Protein AF-A0A6N0LJ57-F1 (afdb_monomer_lite)

Secondary structure (DSSP, 8-state):
-------------S-EEEPBHHHHHHHHHHS---TTTHHHHHHHHHHHHHHHHH-TTSBP-GGGS-GGGGGG---EEE-GGGHHHHHTTTTS-EEEEEEEESSSHHHHHHHHHHHHTT--S-EEEEEEEEPPP--

pLDDT: mean 88.66, std 12.14, range [40.53, 97.44]

Sequence (135 aa):
MSAGTIILQVLLNNIFSKKTILEVYSDLQDLPLTPKYKKDIIALRRSLERDLTNNPNKAFSMKEVATKDRMFIRPLKIDPTQIEKVTEMKGKSILLVDDLLASGTTLTSAYNLLKEMEISEQIEAICLLGKLGSK

Structure (mmCIF, N/CA/C/O backbone):
data_AF-A0A6N0LJ57-F1
#
_entry.id   AF-A0A6N0LJ57-F1
#
loop_
_atom_site.group_PDB
_atom_site.id
_atom_site.type_symbol
_atom_site.label_atom_id
_atom_site.label_alt_id
_atom_site.label_comp_id
_atom_site.label_asym_id
_atom_site.label_entity_id
_atom_site.label_seq_id
_atom_site.pdbx_PDB_ins_code
_atom_site.Cartn_x
_atom_site.Cartn_y
_atom_site.Cartn_z
_atom_site.occupancy
_atom_site.B_iso_or_equiv
_atom_site.auth_seq_id
_atom_site.auth_comp_id
_atom_site.auth_asym_id
_atom_site.auth_atom_id
_atom_site.pdbx_PDB_model_num
ATOM 1 N N . MET A 1 1 ? -21.657 -19.074 36.422 1.00 40.53 1 MET A N 1
ATOM 2 C CA . MET A 1 1 ? -22.299 -18.261 35.368 1.00 40.53 1 MET A CA 1
ATOM 3 C C . MET A 1 1 ? -21.208 -17.461 34.681 1.00 40.53 1 MET A C 1
ATOM 5 O O . MET A 1 1 ? -20.624 -16.600 35.320 1.00 40.53 1 MET A O 1
ATOM 9 N N . SER A 1 2 ? -20.852 -17.814 33.445 1.00 47.16 2 SER A N 1
ATOM 10 C CA . SER A 1 2 ? -19.932 -17.021 32.623 1.00 47.16 2 SER A CA 1
ATOM 11 C C . SER A 1 2 ? -20.785 -16.003 31.874 1.00 47.16 2 SER A C 1
ATOM 13 O O . SER A 1 2 ? -21.646 -16.385 31.084 1.00 47.16 2 SER A O 1
ATOM 15 N N . ALA A 1 3 ? -20.625 -14.722 32.201 1.00 51.44 3 ALA A N 1
ATOM 16 C CA . ALA A 1 3 ? -21.210 -13.653 31.410 1.00 51.44 3 ALA A CA 1
ATOM 17 C C . ALA A 1 3 ? -20.429 -13.586 30.092 1.00 51.44 3 ALA A C 1
ATOM 19 O O . ALA A 1 3 ? -19.219 -13.361 30.101 1.00 51.44 3 ALA A O 1
ATOM 20 N N . GLY A 1 4 ? -21.105 -13.837 28.972 1.00 49.50 4 GLY A N 1
ATOM 21 C CA . GLY A 1 4 ? -20.528 -13.616 27.653 1.00 49.50 4 GLY A CA 1
ATOM 22 C C . GLY A 1 4 ? -20.285 -12.123 27.461 1.00 49.50 4 GLY A C 1
ATOM 23 O O . GLY A 1 4 ? -21.231 -11.337 27.459 1.00 49.50 4 GLY A O 1
ATOM 24 N N . THR A 1 5 ? -19.024 -11.722 27.334 1.00 54.91 5 THR A N 1
ATOM 25 C CA . THR A 1 5 ? -18.664 -10.348 26.980 1.00 54.91 5 THR A CA 1
ATOM 26 C C . THR A 1 5 ? -19.129 -10.075 25.553 1.00 54.91 5 THR A C 1
ATOM 28 O O . THR A 1 5 ? -18.650 -10.704 24.611 1.00 54.91 5 THR A O 1
ATOM 31 N N . ILE A 1 6 ? -20.050 -9.127 25.379 1.00 48.94 6 ILE A N 1
ATOM 32 C CA . ILE A 1 6 ? -20.377 -8.585 24.058 1.00 48.94 6 ILE A CA 1
ATOM 33 C C . ILE A 1 6 ? -19.211 -7.684 23.653 1.00 48.94 6 ILE A C 1
ATOM 35 O O . ILE A 1 6 ? -19.044 -6.590 24.190 1.00 48.94 6 ILE A O 1
ATOM 39 N N . ILE A 1 7 ? -18.385 -8.149 22.720 1.00 57.25 7 ILE A N 1
ATOM 40 C CA . ILE A 1 7 ? -17.383 -7.303 22.074 1.00 57.25 7 ILE A CA 1
ATOM 41 C C . ILE A 1 7 ? -18.133 -6.456 21.043 1.00 57.25 7 ILE A C 1
ATOM 43 O O . ILE A 1 7 ? -18.632 -6.982 20.049 1.00 57.25 7 ILE A O 1
ATOM 47 N N . LEU A 1 8 ? -18.247 -5.145 21.276 1.00 55.72 8 LEU A N 1
ATOM 48 C CA . LEU A 1 8 ? -18.683 -4.216 20.233 1.00 55.72 8 LEU A CA 1
ATOM 49 C C . LEU A 1 8 ? -17.611 -4.188 19.140 1.00 55.72 8 LEU A C 1
ATOM 51 O O . LEU A 1 8 ? -16.554 -3.580 19.306 1.00 55.72 8 LEU A O 1
ATOM 55 N N . GLN A 1 9 ? -17.885 -4.860 18.026 1.00 68.56 9 GLN A N 1
ATOM 56 C CA . GLN A 1 9 ? -17.005 -4.868 16.867 1.00 68.56 9 GLN A CA 1
ATOM 57 C C . GLN A 1 9 ? -17.466 -3.783 15.891 1.00 68.56 9 GLN A C 1
ATOM 59 O O . GLN A 1 9 ? -18.542 -3.870 15.303 1.00 68.56 9 GLN A O 1
ATOM 64 N N . VAL A 1 10 ? -16.668 -2.723 15.752 1.00 82.00 10 VAL A N 1
ATOM 65 C CA . VAL A 1 10 ? -16.941 -1.643 14.795 1.00 82.00 10 VAL A CA 1
ATOM 66 C C . VAL A 1 10 ? -16.387 -2.057 13.435 1.00 82.00 10 VAL A C 1
ATOM 68 O O . VAL A 1 10 ? -15.182 -2.254 13.292 1.00 82.00 10 VAL A O 1
ATOM 71 N N . LEU A 1 11 ? -17.260 -2.179 12.434 1.00 85.06 11 LEU A N 1
ATOM 72 C CA . LEU A 1 11 ? -16.847 -2.369 11.046 1.00 85.06 11 LEU A CA 1
ATOM 73 C C . LEU A 1 11 ? -16.564 -1.007 10.411 1.00 85.06 11 LEU A C 1
ATOM 75 O O . LEU A 1 11 ? -17.454 -0.160 10.322 1.00 85.06 11 LEU A O 1
ATOM 79 N N . LEU A 1 12 ? -15.336 -0.816 9.938 1.00 85.25 12 LEU A N 1
ATOM 80 C CA . LEU A 1 12 ? -14.936 0.383 9.212 1.00 85.25 12 LEU A CA 1
ATOM 81 C C . LEU A 1 12 ? -14.612 0.031 7.767 1.00 85.25 12 LEU A C 1
ATOM 83 O O . LEU A 1 12 ? -13.731 -0.778 7.491 1.00 85.25 12 LEU A O 1
ATOM 87 N N . ASN A 1 13 ? -15.312 0.690 6.851 1.00 86.44 13 ASN A N 1
ATOM 88 C CA . ASN A 1 13 ? -15.102 0.552 5.417 1.00 86.44 13 ASN A CA 1
ATOM 89 C C . ASN A 1 13 ? -14.448 1.821 4.868 1.00 86.44 13 ASN A C 1
ATOM 91 O O . ASN A 1 13 ? -14.645 2.909 5.407 1.00 86.44 13 ASN A O 1
ATOM 95 N N . ASN A 1 14 ? -13.713 1.680 3.764 1.00 88.25 14 ASN A N 1
ATOM 96 C CA . ASN A 1 14 ? -13.142 2.797 3.001 1.00 88.25 14 ASN A CA 1
ATOM 97 C C . ASN A 1 14 ? -12.168 3.697 3.790 1.00 88.25 14 ASN A C 1
ATOM 99 O O . ASN A 1 14 ? -12.019 4.868 3.466 1.00 88.25 14 ASN A O 1
ATOM 103 N N . ILE A 1 15 ? -11.477 3.166 4.807 1.00 93.94 15 ILE A N 1
ATOM 104 C CA . ILE A 1 15 ? -10.432 3.917 5.536 1.00 93.94 15 ILE A CA 1
ATOM 105 C C . ILE A 1 15 ? -9.137 4.070 4.726 1.00 93.94 15 ILE A C 1
ATOM 107 O O . ILE A 1 15 ? -8.322 4.947 5.004 1.00 93.94 15 ILE A O 1
ATOM 111 N N . PHE A 1 16 ? -8.949 3.215 3.720 1.00 95.50 16 PHE A N 1
ATOM 112 C CA . PHE A 1 16 ? -7.819 3.256 2.803 1.00 95.50 16 PHE A CA 1
ATOM 113 C C . PHE A 1 16 ? -8.284 3.706 1.423 1.00 95.50 16 PHE A C 1
ATOM 115 O O . PHE A 1 16 ? -9.314 3.258 0.920 1.00 95.50 16 PHE A O 1
ATOM 122 N N . SER A 1 17 ? -7.460 4.519 0.774 1.00 95.62 17 SER A N 1
ATOM 123 C CA . SER A 1 17 ? -7.580 4.854 -0.640 1.00 95.62 17 SER A CA 1
ATOM 124 C C . SER A 1 17 ? -6.321 4.417 -1.388 1.00 95.62 17 SER A C 1
ATOM 126 O O . SER A 1 17 ? -5.261 4.182 -0.799 1.00 95.62 17 SER A O 1
ATOM 128 N N . LYS A 1 18 ? -6.431 4.262 -2.709 1.00 95.88 18 LYS A N 1
ATOM 129 C CA . LYS A 1 18 ? -5.265 3.968 -3.547 1.00 95.88 18 LYS A CA 1
ATOM 130 C C . LYS A 1 18 ? -4.371 5.200 -3.626 1.00 95.88 18 LYS A C 1
ATOM 132 O O . LYS A 1 18 ? -4.869 6.309 -3.824 1.00 95.88 18 LYS A O 1
ATOM 137 N N . LYS A 1 19 ? -3.059 4.991 -3.554 1.00 97.19 19 LYS A N 1
ATOM 138 C CA . LYS A 1 19 ? -2.096 6.014 -3.963 1.00 97.19 19 LYS A CA 1
ATOM 139 C C . LYS A 1 19 ? -2.255 6.340 -5.447 1.00 97.19 19 LYS A C 1
ATOM 141 O O . LYS A 1 19 ? -2.706 5.505 -6.237 1.00 97.19 19 LYS A O 1
ATOM 146 N N . THR A 1 20 ? -1.896 7.555 -5.827 1.00 97.44 20 THR A N 1
ATOM 147 C CA . THR A 1 20 ? -1.752 7.962 -7.220 1.00 97.44 20 THR A CA 1
ATOM 148 C C . THR A 1 20 ? -0.448 7.421 -7.800 1.00 97.44 20 THR A C 1
ATOM 150 O O . THR A 1 20 ? 0.426 6.929 -7.082 1.00 97.44 20 THR A O 1
ATOM 153 N N . ILE A 1 21 ? -0.308 7.507 -9.121 1.00 96.62 21 ILE A N 1
ATOM 154 C CA . ILE A 1 21 ? 0.922 7.118 -9.819 1.00 96.62 21 ILE A CA 1
ATOM 155 C C . ILE A 1 21 ? 2.107 7.957 -9.335 1.00 96.62 21 ILE A C 1
ATOM 157 O O . ILE A 1 21 ? 3.171 7.399 -9.074 1.00 96.62 21 ILE A O 1
ATOM 161 N N . LEU A 1 22 ? 1.907 9.265 -9.149 1.00 97.06 22 LEU A N 1
ATOM 162 C CA . LEU A 1 22 ? 2.924 10.162 -8.603 1.00 97.06 22 LEU A CA 1
ATOM 163 C C . LEU A 1 22 ? 3.369 9.741 -7.199 1.00 97.06 22 LEU A C 1
ATOM 165 O O . LEU A 1 22 ? 4.565 9.632 -6.959 1.00 97.06 22 LEU A O 1
ATOM 169 N N . GLU A 1 23 ? 2.431 9.456 -6.295 1.00 97.25 23 GLU A N 1
ATOM 170 C CA . GLU A 1 23 ? 2.766 9.070 -4.918 1.00 97.25 23 GLU A CA 1
ATOM 171 C C . GLU A 1 23 ? 3.557 7.751 -4.870 1.00 97.25 23 GLU A C 1
ATOM 173 O O . GLU A 1 23 ? 4.548 7.654 -4.151 1.00 97.25 23 GLU A O 1
ATOM 178 N N . VAL A 1 24 ? 3.169 6.746 -5.667 1.00 96.31 24 VAL A N 1
ATOM 179 C CA . VAL A 1 24 ? 3.929 5.484 -5.760 1.00 96.31 24 VAL A CA 1
ATOM 180 C C . VAL A 1 24 ? 5.309 5.711 -6.374 1.00 96.31 24 VAL A C 1
ATOM 182 O O . VAL A 1 24 ? 6.290 5.120 -5.927 1.00 96.31 24 VAL A O 1
ATOM 185 N N . TYR A 1 25 ? 5.410 6.561 -7.394 1.00 95.75 25 TYR A N 1
ATOM 186 C CA . TYR A 1 25 ? 6.693 6.890 -8.002 1.00 95.75 25 TYR A CA 1
ATOM 187 C C . TYR A 1 25 ? 7.634 7.581 -7.002 1.00 95.75 25 TYR A C 1
ATOM 189 O O . TYR A 1 25 ? 8.804 7.206 -6.928 1.00 95.75 25 TYR A O 1
ATOM 197 N N . SER A 1 26 ? 7.124 8.517 -6.196 1.00 95.88 26 SER A N 1
ATOM 198 C CA . SER A 1 26 ? 7.878 9.158 -5.113 1.00 95.88 26 SER A CA 1
ATOM 199 C C . SER A 1 26 ? 8.360 8.146 -4.072 1.00 95.88 26 SER A C 1
ATOM 201 O O . SER A 1 26 ? 9.558 8.105 -3.805 1.00 95.88 26 SER A O 1
ATOM 203 N N . ASP A 1 27 ? 7.492 7.245 -3.589 1.00 94.75 27 ASP A N 1
ATOM 204 C CA . ASP A 1 27 ? 7.909 6.171 -2.670 1.00 94.75 27 ASP A CA 1
ATOM 205 C C . ASP A 1 27 ? 9.085 5.364 -3.247 1.00 94.75 27 ASP A C 1
ATOM 207 O O . ASP A 1 27 ? 10.050 5.040 -2.553 1.00 94.75 27 ASP A O 1
ATOM 211 N N . LEU A 1 28 ? 9.015 5.029 -4.542 1.00 93.94 28 LEU A N 1
ATOM 212 C CA . LEU A 1 28 ? 10.064 4.269 -5.211 1.00 93.94 28 LEU A CA 1
ATOM 213 C C . LEU A 1 28 ? 11.370 5.047 -5.306 1.00 93.94 28 LEU A C 1
ATOM 215 O O . LEU A 1 28 ? 12.414 4.396 -5.334 1.00 93.94 28 LEU A O 1
ATOM 219 N N . GLN A 1 29 ? 11.344 6.381 -5.403 1.00 92.94 29 GLN A N 1
ATOM 220 C CA . GLN A 1 29 ? 12.545 7.223 -5.421 1.00 92.94 29 GLN A CA 1
ATOM 221 C C . GLN A 1 29 ? 13.287 7.184 -4.085 1.00 92.94 29 GLN A C 1
ATOM 223 O O . GLN A 1 29 ? 14.518 7.085 -4.098 1.00 92.94 29 GLN A O 1
ATOM 228 N N . ASP A 1 30 ? 12.541 7.139 -2.983 1.00 92.38 30 ASP A N 1
ATOM 229 C CA . ASP A 1 30 ? 13.068 7.129 -1.616 1.00 92.38 30 ASP A CA 1
ATOM 230 C C . ASP A 1 30 ? 13.639 5.765 -1.192 1.00 92.38 30 ASP A C 1
ATOM 232 O O . ASP A 1 30 ? 14.377 5.662 -0.209 1.00 92.38 30 ASP A O 1
ATOM 236 N N . LEU A 1 31 ? 13.354 4.696 -1.948 1.00 91.31 31 LEU A N 1
ATOM 237 C CA . LEU A 1 31 ? 13.906 3.375 -1.657 1.00 91.31 31 LEU A CA 1
ATOM 238 C C . LEU A 1 31 ? 15.438 3.324 -1.832 1.00 91.31 31 LEU A C 1
ATOM 240 O O . LEU A 1 31 ? 15.966 3.733 -2.876 1.00 91.31 31 LEU A O 1
ATOM 244 N N . PRO A 1 32 ? 16.168 2.706 -0.882 1.00 89.69 32 PRO A N 1
ATOM 245 C CA . PRO A 1 32 ? 17.611 2.548 -0.986 1.00 89.69 32 PRO A CA 1
ATOM 246 C C . PRO A 1 32 ? 17.990 1.603 -2.135 1.00 89.69 32 PRO A C 1
ATOM 248 O O . PRO A 1 32 ? 17.552 0.450 -2.211 1.00 89.69 32 PRO A O 1
ATOM 251 N N . LEU A 1 33 ? 18.884 2.064 -3.014 1.00 89.12 33 LEU A N 1
ATOM 252 C CA . LEU A 1 33 ? 19.387 1.287 -4.151 1.00 89.12 33 LEU A CA 1
ATOM 253 C C . LEU A 1 33 ? 20.506 0.325 -3.733 1.00 89.12 33 LEU A C 1
ATOM 255 O O . LEU A 1 33 ? 21.676 0.506 -4.074 1.00 89.12 33 LEU A O 1
ATOM 259 N N . THR A 1 34 ? 20.139 -0.730 -3.012 1.00 90.06 34 THR A N 1
ATOM 260 C CA . THR A 1 34 ? 21.071 -1.817 -2.678 1.00 90.06 34 THR A CA 1
ATOM 261 C C . THR A 1 34 ? 21.469 -2.609 -3.935 1.00 90.06 34 THR A C 1
ATOM 263 O O . THR A 1 34 ? 20.642 -2.765 -4.839 1.00 90.06 34 THR A O 1
ATOM 266 N N . PRO A 1 35 ? 22.692 -3.176 -4.021 1.00 90.00 35 PRO A N 1
ATOM 267 C CA . PRO A 1 35 ? 23.129 -3.940 -5.196 1.00 90.00 35 PR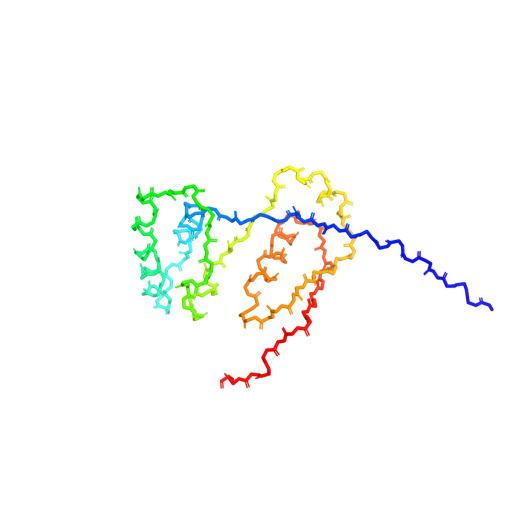O A CA 1
ATOM 268 C C . PRO A 1 35 ? 22.166 -5.061 -5.609 1.00 90.00 35 PRO A C 1
ATOM 270 O O . PRO A 1 35 ? 22.007 -5.320 -6.800 1.00 90.00 35 PRO A O 1
ATOM 273 N N . LYS A 1 36 ? 21.487 -5.678 -4.631 1.00 90.06 36 LYS A N 1
ATOM 274 C CA . LYS A 1 36 ? 20.535 -6.774 -4.841 1.00 90.06 36 LYS A CA 1
ATOM 275 C C . LYS A 1 36 ? 19.297 -6.354 -5.640 1.00 90.06 36 LYS A C 1
ATOM 277 O O . LYS A 1 36 ? 18.870 -7.109 -6.501 1.00 90.06 36 LYS A O 1
ATOM 282 N N . TYR A 1 37 ? 18.738 -5.172 -5.368 1.00 90.44 37 TYR A N 1
ATOM 283 C CA . TYR A 1 37 ? 17.444 -4.743 -5.926 1.00 90.44 37 TYR A CA 1
ATOM 284 C C . TYR A 1 37 ? 17.534 -3.520 -6.844 1.00 90.44 37 TYR A C 1
ATOM 286 O O . TYR A 1 37 ? 16.539 -3.111 -7.437 1.00 90.44 37 TYR A O 1
ATOM 294 N N . LYS A 1 38 ? 18.727 -2.931 -7.003 1.00 92.00 38 LYS A N 1
ATOM 295 C CA . LYS A 1 38 ? 18.941 -1.707 -7.789 1.00 92.00 38 LYS A CA 1
ATOM 296 C C . LYS A 1 38 ? 18.353 -1.793 -9.199 1.00 92.00 38 LYS A C 1
ATOM 298 O O . LYS A 1 38 ? 17.735 -0.836 -9.652 1.00 92.00 38 LYS A O 1
ATOM 303 N N . LYS A 1 39 ? 18.546 -2.917 -9.898 1.00 92.50 39 LYS A N 1
ATOM 304 C CA . LYS A 1 39 ? 18.042 -3.093 -11.270 1.00 92.50 39 LYS A CA 1
ATOM 305 C C . LYS A 1 39 ? 16.514 -3.149 -11.318 1.00 92.50 39 LYS A C 1
ATOM 307 O O . LYS A 1 39 ? 15.936 -2.459 -12.152 1.00 92.50 39 LYS A O 1
ATOM 312 N N . ASP A 1 40 ? 15.884 -3.910 -10.423 1.00 92.12 40 ASP A N 1
ATOM 313 C CA . ASP A 1 40 ? 14.424 -4.050 -10.384 1.00 92.12 40 ASP A CA 1
ATOM 314 C C . ASP A 1 40 ? 13.749 -2.722 -10.010 1.00 92.12 40 ASP A C 1
ATOM 316 O O . ASP A 1 40 ? 12.823 -2.295 -10.694 1.00 92.12 40 ASP A O 1
ATOM 320 N N . ILE A 1 41 ? 14.278 -1.997 -9.016 1.00 93.31 41 ILE A N 1
ATOM 321 C CA . ILE A 1 41 ? 13.751 -0.679 -8.624 1.00 93.31 41 ILE A CA 1
ATOM 322 C C . ILE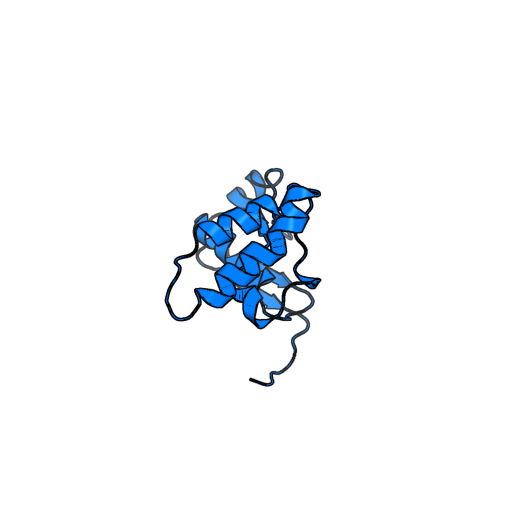 A 1 41 ? 13.867 0.325 -9.781 1.00 93.31 41 ILE A C 1
ATOM 324 O O . ILE A 1 41 ? 12.918 1.051 -10.064 1.00 93.31 41 ILE A O 1
ATOM 328 N N . ILE A 1 42 ? 15.002 0.364 -10.492 1.00 93.19 42 ILE A N 1
ATOM 329 C CA . ILE A 1 42 ? 15.177 1.263 -11.649 1.00 93.19 42 ILE A CA 1
ATOM 330 C C . ILE A 1 42 ? 14.221 0.893 -12.789 1.00 93.19 42 ILE A C 1
ATOM 332 O O . ILE A 1 42 ? 13.638 1.783 -13.407 1.00 93.19 42 ILE A O 1
ATOM 336 N N . ALA A 1 43 ? 14.054 -0.399 -13.076 1.00 92.12 43 ALA A N 1
ATOM 337 C CA . ALA A 1 43 ? 13.131 -0.860 -14.107 1.00 92.12 43 ALA A CA 1
ATOM 338 C C . ALA A 1 43 ? 11.679 -0.489 -13.770 1.00 92.12 43 ALA A C 1
ATOM 340 O O . ALA A 1 43 ? 10.965 0.012 -14.637 1.00 92.12 43 ALA A O 1
ATOM 341 N N . LEU A 1 44 ? 11.279 -0.659 -12.508 1.00 92.38 44 LEU A N 1
ATOM 342 C CA . LEU A 1 44 ? 9.951 -0.295 -12.025 1.00 92.38 44 LEU A CA 1
ATOM 343 C C . LEU A 1 44 ? 9.713 1.221 -12.079 1.00 92.38 44 LEU A C 1
ATOM 345 O O . LEU A 1 44 ? 8.667 1.658 -12.543 1.00 92.38 44 LEU A O 1
ATOM 349 N N . ARG A 1 45 ? 10.693 2.048 -11.687 1.00 93.56 45 ARG A N 1
ATOM 350 C CA . ARG A 1 45 ? 10.601 3.514 -11.841 1.00 93.56 45 ARG A CA 1
ATOM 351 C C . ARG A 1 45 ? 10.348 3.895 -13.304 1.00 93.56 45 ARG A C 1
ATOM 353 O O . ARG A 1 45 ? 9.405 4.626 -13.588 1.00 93.56 45 ARG A O 1
ATOM 360 N N . ARG A 1 46 ? 11.131 3.329 -14.230 1.00 92.19 46 ARG A N 1
ATOM 361 C CA . ARG A 1 46 ? 10.989 3.575 -15.675 1.00 92.19 46 ARG A CA 1
ATOM 362 C C . ARG A 1 46 ? 9.645 3.130 -16.231 1.00 92.19 46 ARG A C 1
ATOM 364 O O . ARG A 1 46 ? 9.101 3.794 -17.107 1.00 92.19 46 ARG A O 1
ATOM 371 N N . SER A 1 47 ? 9.087 2.023 -15.738 1.00 90.88 47 SER A N 1
ATOM 372 C CA . SER A 1 47 ? 7.785 1.564 -16.224 1.00 90.88 47 SER A CA 1
ATOM 373 C C . SER A 1 47 ? 6.663 2.552 -15.895 1.00 90.88 47 SER A C 1
ATOM 375 O O . SER A 1 47 ? 5.695 2.611 -16.646 1.00 90.88 47 SER A O 1
ATOM 377 N N . LEU A 1 48 ? 6.810 3.350 -14.829 1.00 92.00 48 LEU A N 1
ATOM 378 C CA . LEU A 1 48 ? 5.830 4.363 -14.423 1.00 92.00 48 LEU A CA 1
ATOM 379 C C . LEU A 1 48 ? 6.000 5.720 -15.122 1.00 92.00 48 LEU A C 1
ATOM 381 O O . LEU A 1 48 ? 5.063 6.511 -15.110 1.00 92.00 48 LEU A O 1
ATOM 385 N N . GLU A 1 49 ? 7.141 6.005 -15.761 1.00 91.50 49 GLU A N 1
ATOM 386 C CA . GLU A 1 49 ? 7.430 7.321 -16.370 1.00 91.50 49 GLU A CA 1
ATOM 387 C C . GLU A 1 49 ? 6.393 7.734 -17.430 1.00 91.50 49 GLU A C 1
ATOM 389 O O . GLU A 1 49 ? 5.983 8.898 -17.499 1.00 91.50 49 GLU A O 1
ATOM 394 N N . ARG A 1 50 ? 5.921 6.772 -18.238 1.00 88.25 50 ARG A N 1
ATOM 395 C CA . ARG A 1 50 ? 4.863 7.025 -19.230 1.00 88.25 50 ARG A CA 1
ATOM 396 C C . ARG A 1 50 ? 3.553 7.426 -18.565 1.00 88.25 50 ARG A C 1
ATOM 398 O O . ARG A 1 50 ? 2.937 8.411 -18.963 1.00 88.25 50 ARG A O 1
ATOM 405 N N . ASP A 1 51 ? 3.140 6.688 -17.544 1.00 88.94 51 ASP A N 1
ATOM 406 C CA . ASP A 1 51 ? 1.883 6.962 -16.855 1.00 88.94 51 ASP A CA 1
ATOM 407 C C . ASP A 1 51 ? 1.941 8.259 -16.044 1.00 88.94 51 ASP A C 1
ATOM 409 O O . ASP A 1 51 ? 0.946 8.982 -15.969 1.00 88.94 51 ASP A O 1
ATOM 413 N N . LEU A 1 52 ? 3.119 8.584 -15.507 1.00 92.06 52 LEU A N 1
ATOM 414 C CA . LEU A 1 52 ? 3.389 9.832 -14.803 1.00 92.06 52 LEU A CA 1
ATOM 415 C C . LEU A 1 52 ? 3.205 11.049 -15.717 1.00 92.06 52 LEU A C 1
ATOM 417 O O . LEU A 1 52 ? 2.673 12.065 -15.281 1.00 92.06 52 LEU A O 1
ATOM 421 N N . THR A 1 53 ? 3.607 10.933 -16.985 1.00 91.94 53 THR A N 1
ATOM 422 C CA . THR A 1 53 ? 3.438 11.998 -17.985 1.00 91.94 53 THR A CA 1
ATOM 423 C C . THR A 1 53 ? 1.981 12.113 -18.440 1.00 91.94 53 THR A C 1
ATOM 425 O O . THR A 1 53 ? 1.483 13.215 -18.651 1.00 91.94 53 THR A O 1
ATOM 428 N N . ASN A 1 54 ? 1.279 10.983 -18.570 1.00 92.94 54 ASN A N 1
ATOM 429 C CA . ASN A 1 54 ? -0.099 10.952 -19.061 1.00 92.94 54 ASN A CA 1
ATOM 430 C C . ASN A 1 54 ? -1.119 11.437 -18.020 1.00 92.94 54 ASN A C 1
ATOM 432 O O . ASN A 1 54 ? -1.978 12.259 -18.333 1.00 92.94 54 ASN A O 1
ATOM 436 N N . ASN A 1 55 ? -1.083 10.891 -16.800 1.00 94.56 55 ASN A N 1
ATOM 437 C CA . ASN A 1 55 ? -1.983 11.288 -15.717 1.00 94.56 55 ASN A CA 1
ATOM 438 C C . ASN A 1 55 ? -1.386 10.927 -14.339 1.00 94.56 55 ASN A C 1
ATOM 440 O O . ASN A 1 55 ? -1.707 9.868 -13.786 1.00 94.56 55 ASN A O 1
ATOM 444 N N . PRO A 1 56 ? -0.570 11.813 -13.742 1.00 95.38 56 PRO A N 1
ATOM 445 C CA . PRO A 1 56 ? 0.133 11.534 -12.487 1.00 95.38 56 PRO A CA 1
ATOM 446 C C . PRO A 1 56 ? -0.811 11.319 -11.293 1.00 95.38 56 PRO A C 1
ATOM 448 O O . PRO A 1 56 ? -0.466 10.609 -10.349 1.00 95.38 56 PRO A O 1
ATOM 451 N N . ASN A 1 57 ? -2.020 11.890 -11.346 1.00 96.88 57 ASN A N 1
ATOM 452 C CA . ASN A 1 57 ? -3.013 11.833 -10.270 1.00 96.88 57 ASN A CA 1
ATOM 453 C C . ASN A 1 57 ? -3.991 10.655 -10.404 1.00 96.88 57 ASN A C 1
ATOM 455 O O . ASN A 1 57 ? -4.859 10.471 -9.551 1.00 96.88 57 ASN A O 1
ATOM 459 N N . LYS A 1 58 ? -3.868 9.837 -11.456 1.00 95.75 58 LYS A N 1
ATOM 460 C CA . LYS A 1 58 ? -4.666 8.618 -11.613 1.00 95.75 58 LYS A CA 1
ATOM 461 C C . LYS A 1 58 ? -4.352 7.642 -10.477 1.00 95.75 58 LYS A C 1
ATOM 463 O O . LYS A 1 58 ? -3.197 7.479 -10.091 1.00 95.75 58 LYS A O 1
ATOM 468 N N . ALA A 1 59 ? -5.378 6.959 -9.972 1.00 95.62 59 ALA A N 1
ATOM 469 C CA . ALA A 1 59 ? -5.207 5.900 -8.982 1.00 95.62 59 ALA A CA 1
ATOM 470 C C . ALA A 1 59 ? -4.311 4.773 -9.527 1.00 95.62 59 ALA A C 1
ATOM 472 O O . ALA A 1 59 ? -4.554 4.241 -10.615 1.00 95.62 59 ALA A O 1
ATOM 473 N N . PHE A 1 60 ? -3.301 4.391 -8.750 1.00 95.31 60 PHE A N 1
ATOM 474 C CA . PHE A 1 60 ? -2.338 3.361 -9.108 1.00 95.31 60 PHE A CA 1
ATOM 475 C C . PHE A 1 60 ? -2.992 1.972 -9.184 1.00 95.31 60 PHE A C 1
ATOM 477 O O . PHE A 1 60 ? -3.822 1.599 -8.348 1.00 95.31 60 PHE A O 1
ATOM 484 N N . SER A 1 61 ? -2.611 1.176 -10.187 1.00 91.50 61 SER A N 1
ATOM 485 C CA . SER A 1 61 ? -3.139 -0.175 -10.398 1.00 91.50 61 SER A CA 1
ATOM 486 C C . SER A 1 61 ? -2.055 -1.229 -10.208 1.00 91.50 61 SER A C 1
ATOM 488 O O . SER A 1 61 ? -1.150 -1.368 -11.021 1.00 91.50 61 SER A O 1
ATOM 490 N N . MET A 1 62 ? -2.208 -2.066 -9.181 1.00 90.06 62 MET A N 1
ATOM 491 C CA . MET A 1 62 ? -1.322 -3.214 -8.939 1.00 90.06 62 MET A CA 1
ATOM 492 C C . MET A 1 62 ? -1.446 -4.332 -9.990 1.00 90.06 62 MET A C 1
ATOM 494 O O . MET A 1 62 ? -0.636 -5.258 -9.987 1.00 90.06 62 MET A O 1
ATOM 498 N N . LYS A 1 63 ? -2.463 -4.294 -10.866 1.00 86.56 63 LYS A N 1
ATOM 499 C CA . LYS A 1 63 ? -2.748 -5.386 -11.817 1.00 86.56 63 LYS A CA 1
ATOM 500 C C . LYS A 1 63 ? -1.625 -5.593 -12.833 1.00 86.56 63 LYS A C 1
ATOM 502 O O . LYS A 1 63 ? -1.353 -6.730 -13.198 1.00 86.56 63 LYS A O 1
ATOM 507 N N . GLU A 1 64 ? -0.971 -4.513 -13.239 1.00 82.50 64 GLU A N 1
ATOM 508 C CA . GLU A 1 64 ? 0.071 -4.516 -14.274 1.00 82.50 64 GLU A CA 1
ATOM 509 C C . GLU A 1 64 ? 1.480 -4.699 -13.690 1.00 82.50 64 GLU A C 1
ATOM 511 O O . GLU A 1 64 ? 2.450 -4.872 -14.422 1.00 82.50 64 GLU A O 1
ATOM 516 N N . VAL A 1 65 ? 1.600 -4.723 -12.359 1.00 88.44 65 VAL A N 1
ATOM 517 C CA . VAL A 1 65 ? 2.872 -4.926 -11.666 1.00 88.44 65 VAL A CA 1
ATOM 518 C C . VAL A 1 65 ? 3.158 -6.418 -11.547 1.00 88.44 65 VAL A C 1
ATOM 520 O O . VAL A 1 65 ? 2.371 -7.170 -10.950 1.00 88.44 65 VAL A O 1
ATOM 523 N N . ALA A 1 66 ? 4.318 -6.839 -12.052 1.00 88.00 66 ALA A N 1
ATOM 524 C CA . ALA A 1 66 ? 4.806 -8.204 -11.908 1.00 88.00 66 ALA A CA 1
ATOM 525 C C . ALA A 1 66 ? 4.934 -8.589 -10.426 1.00 88.00 66 ALA A C 1
ATOM 527 O O . ALA A 1 66 ? 5.438 -7.817 -9.613 1.00 88.00 66 ALA A O 1
ATOM 528 N N . THR A 1 67 ? 4.504 -9.802 -10.063 1.00 87.12 67 THR A N 1
ATOM 529 C CA . THR A 1 67 ? 4.414 -10.251 -8.660 1.00 87.12 67 THR A CA 1
ATOM 530 C C . THR A 1 67 ? 5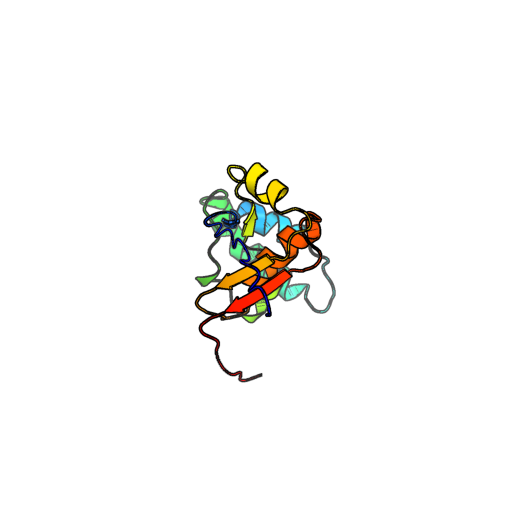.716 -10.071 -7.878 1.00 87.12 67 THR A C 1
ATOM 532 O O . THR A 1 67 ? 5.667 -9.650 -6.725 1.00 87.12 67 THR A O 1
ATOM 535 N N . LYS A 1 68 ? 6.869 -10.323 -8.514 1.00 86.81 68 LYS A N 1
ATOM 536 C CA . LYS A 1 68 ? 8.197 -10.159 -7.903 1.00 86.81 68 LYS A CA 1
ATOM 537 C C . LYS A 1 68 ? 8.511 -8.718 -7.475 1.00 86.81 68 LYS A C 1
ATOM 539 O O . LYS A 1 68 ? 9.223 -8.525 -6.499 1.00 86.81 68 LYS A O 1
ATOM 544 N N . ASP A 1 69 ? 7.941 -7.725 -8.156 1.00 90.12 69 ASP A N 1
ATOM 545 C CA . ASP A 1 69 ? 8.246 -6.309 -7.935 1.00 90.12 69 ASP A CA 1
ATOM 546 C C . ASP A 1 69 ? 7.256 -5.662 -6.952 1.00 90.12 69 ASP A C 1
ATOM 548 O O . ASP A 1 69 ? 7.512 -4.591 -6.403 1.00 90.12 69 ASP A O 1
ATOM 552 N N . ARG A 1 70 ? 6.133 -6.336 -6.657 1.00 90.50 70 ARG A N 1
ATOM 553 C CA . ARG A 1 70 ? 5.088 -5.834 -5.747 1.00 90.50 70 ARG A CA 1
ATOM 554 C C . ARG A 1 70 ? 5.576 -5.615 -4.319 1.00 90.50 70 ARG A C 1
ATOM 556 O O . ARG A 1 70 ? 4.947 -4.860 -3.588 1.00 90.50 70 ARG A O 1
ATOM 563 N N . MET A 1 71 ? 6.677 -6.249 -3.915 1.00 89.69 71 MET A N 1
ATOM 564 C CA . MET A 1 71 ? 7.286 -6.029 -2.599 1.00 89.69 71 MET A CA 1
ATOM 565 C C . MET A 1 71 ? 7.875 -4.620 -2.425 1.00 89.69 71 MET A C 1
ATOM 567 O O . MET A 1 71 ? 8.088 -4.193 -1.295 1.00 89.69 71 MET A O 1
ATOM 571 N N . PHE A 1 72 ? 8.127 -3.898 -3.522 1.00 92.12 72 PHE A N 1
ATOM 572 C CA . PHE A 1 72 ? 8.652 -2.530 -3.498 1.00 92.12 72 PHE A CA 1
ATOM 573 C C . PHE A 1 72 ? 7.554 -1.461 -3.516 1.00 92.12 72 PHE A C 1
ATOM 575 O O . PHE A 1 72 ? 7.862 -0.277 -3.441 1.00 92.12 72 PHE A O 1
ATOM 582 N N . ILE A 1 73 ? 6.283 -1.853 -3.632 1.00 93.12 73 ILE A N 1
ATOM 583 C CA . ILE A 1 73 ? 5.167 -0.921 -3.802 1.00 93.12 73 ILE A CA 1
ATOM 584 C C . ILE A 1 73 ? 4.311 -0.890 -2.542 1.00 93.12 73 ILE A C 1
ATOM 586 O O . ILE A 1 73 ? 3.893 -1.930 -2.035 1.00 93.12 73 ILE A O 1
ATOM 590 N N . ARG A 1 74 ? 3.985 0.321 -2.086 1.00 93.25 74 ARG A N 1
ATOM 591 C CA . ARG A 1 74 ? 3.003 0.593 -1.030 1.00 93.25 74 ARG A CA 1
ATOM 592 C C . ARG A 1 74 ? 1.756 1.217 -1.674 1.00 93.25 74 ARG A C 1
ATOM 594 O O . ARG A 1 74 ? 1.695 2.431 -1.814 1.00 93.25 74 ARG A O 1
ATOM 601 N N . PRO A 1 75 ? 0.774 0.428 -2.149 1.00 94.94 75 PRO A N 1
ATOM 602 C CA . PRO A 1 75 ? -0.290 0.941 -3.019 1.00 94.94 75 PRO A CA 1
ATOM 603 C C . PRO A 1 75 ? -1.392 1.719 -2.288 1.00 94.94 75 PRO A C 1
ATOM 605 O O . PRO A 1 75 ? -2.276 2.270 -2.947 1.00 94.94 75 PRO A O 1
ATOM 608 N N . LEU A 1 76 ? -1.387 1.726 -0.954 1.00 96.75 76 LEU A N 1
ATOM 609 C CA . LEU A 1 76 ? -2.430 2.341 -0.140 1.00 96.75 76 LEU A CA 1
ATOM 610 C C . LEU A 1 76 ? -1.934 3.604 0.560 1.00 96.75 76 LEU A C 1
ATOM 612 O O . LEU A 1 76 ? -0.754 3.743 0.882 1.00 96.75 76 LEU A O 1
ATOM 616 N N . LYS A 1 77 ? -2.884 4.484 0.854 1.00 96.69 77 LYS A N 1
ATOM 617 C CA . LYS A 1 77 ? -2.778 5.583 1.815 1.00 96.69 77 LYS A CA 1
ATOM 618 C C . LYS A 1 77 ? -4.060 5.641 2.645 1.00 96.69 77 LYS A C 1
ATOM 620 O O . LYS A 1 77 ? -5.081 5.088 2.231 1.00 96.69 77 LYS A O 1
ATOM 625 N N . ILE A 1 78 ? -4.025 6.304 3.796 1.00 96.12 78 ILE A N 1
ATOM 626 C CA . ILE A 1 78 ? -5.258 6.615 4.530 1.00 96.12 78 ILE A CA 1
ATOM 627 C C . ILE A 1 78 ? -6.100 7.574 3.690 1.00 96.12 78 ILE A C 1
ATOM 629 O O . ILE A 1 78 ? -5.565 8.505 3.088 1.00 96.12 78 ILE A O 1
ATOM 633 N N . ASP A 1 79 ? -7.406 7.327 3.616 1.00 94.88 79 ASP A N 1
ATOM 634 C CA . ASP A 1 79 ? -8.342 8.308 3.080 1.00 94.88 79 ASP A CA 1
ATOM 635 C C . ASP A 1 79 ? -8.381 9.516 4.035 1.00 94.88 79 ASP A C 1
ATOM 637 O O . ASP A 1 79 ? -8.799 9.360 5.188 1.00 94.88 79 ASP A O 1
ATOM 641 N N . PRO A 1 80 ? -7.961 10.720 3.595 1.00 91.69 80 PRO A N 1
ATOM 642 C CA . PRO A 1 80 ? -7.936 11.898 4.458 1.00 91.69 80 PRO A CA 1
ATOM 643 C C . PRO A 1 80 ? -9.302 12.230 5.067 1.00 91.69 80 PRO A C 1
ATOM 645 O O . PRO A 1 80 ? -9.367 12.769 6.167 1.00 91.69 80 PRO A O 1
ATOM 648 N N . THR A 1 81 ? -10.397 11.866 4.392 1.00 93.88 81 THR A N 1
ATOM 649 C CA . THR A 1 81 ? -11.765 12.083 4.887 1.00 93.88 81 THR A CA 1
ATOM 650 C C . THR A 1 81 ? -12.141 11.169 6.056 1.00 93.88 81 THR A C 1
ATOM 652 O O . THR A 1 81 ? -13.151 11.403 6.715 1.00 93.88 81 THR A O 1
ATOM 655 N N . GLN A 1 82 ? -11.352 10.124 6.326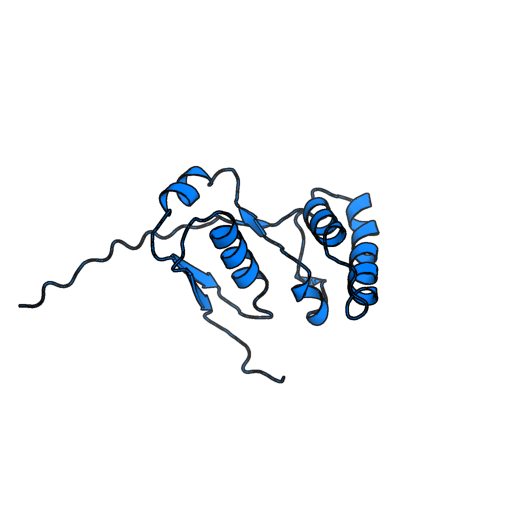 1.00 93.69 82 GLN A N 1
ATOM 656 C CA . GLN A 1 82 ? -11.585 9.154 7.399 1.00 93.69 82 GLN A CA 1
ATOM 657 C C . GLN A 1 82 ? -10.574 9.277 8.552 1.00 93.69 82 GLN A C 1
ATOM 659 O O . GLN A 1 82 ? -10.581 8.436 9.450 1.00 93.69 82 GLN A O 1
ATOM 664 N N . ILE A 1 83 ? -9.711 10.301 8.556 1.00 92.44 83 ILE A N 1
ATOM 665 C CA . ILE A 1 83 ? -8.602 10.411 9.519 1.00 92.44 83 ILE A CA 1
ATOM 666 C C . ILE A 1 83 ? -9.066 10.433 10.984 1.00 92.44 83 ILE A C 1
ATOM 668 O O . ILE A 1 83 ? -8.437 9.810 11.840 1.00 92.44 83 ILE A O 1
ATOM 672 N N . GLU A 1 84 ? -10.195 11.084 11.269 1.00 92.00 84 GLU A N 1
ATOM 673 C CA . GLU A 1 84 ? -10.784 11.139 12.613 1.00 92.00 84 GLU A CA 1
ATOM 674 C C . GLU A 1 84 ? -11.160 9.735 13.095 1.00 92.00 84 GLU A C 1
ATOM 676 O O . GLU A 1 84 ? -10.687 9.292 14.139 1.00 92.00 84 GLU A O 1
ATOM 681 N N . LYS A 1 85 ? -11.886 8.970 12.268 1.00 90.69 85 LYS A N 1
ATOM 682 C CA . LYS A 1 85 ? -12.257 7.578 12.571 1.00 90.69 85 LYS A CA 1
ATOM 683 C C . LYS A 1 85 ? -11.041 6.678 12.745 1.00 90.69 85 LYS A C 1
ATOM 685 O O . LYS A 1 85 ? -11.043 5.801 13.602 1.00 90.69 85 LYS A O 1
ATOM 690 N N . VAL A 1 86 ? -9.998 6.879 11.935 1.00 92.19 86 VAL A N 1
ATOM 691 C CA . VAL A 1 86 ? -8.741 6.131 12.080 1.00 92.19 86 VAL A CA 1
ATOM 692 C C . VAL A 1 86 ? -8.089 6.434 13.427 1.00 92.19 86 VAL A C 1
ATOM 694 O O . VAL A 1 86 ? -7.634 5.520 14.109 1.00 92.19 86 VAL A O 1
ATOM 697 N N . THR A 1 87 ? -8.112 7.693 13.854 1.00 91.44 87 THR A N 1
ATOM 698 C CA . THR A 1 87 ? -7.549 8.119 15.140 1.00 91.44 87 THR A CA 1
ATOM 699 C C . THR A 1 87 ? -8.366 7.592 16.326 1.00 91.44 87 THR A C 1
ATOM 701 O O . THR A 1 87 ? -7.794 7.173 17.329 1.00 91.44 87 THR A O 1
ATOM 704 N N . GLU A 1 88 ? -9.692 7.502 16.204 1.00 91.19 88 GLU A N 1
ATOM 705 C CA . GLU A 1 88 ? -10.576 6.882 17.208 1.00 91.19 88 GLU A CA 1
ATOM 706 C C . GLU A 1 88 ? -10.324 5.376 17.415 1.00 91.19 88 GLU A C 1
ATOM 708 O O . GLU A 1 88 ? -10.782 4.786 18.404 1.00 91.19 88 GLU A O 1
ATOM 713 N N . MET A 1 89 ? -9.608 4.722 16.493 1.00 90.12 89 MET A N 1
ATOM 714 C CA . MET A 1 89 ? -9.172 3.334 16.657 1.00 90.12 89 MET A CA 1
ATOM 715 C C . MET A 1 89 ? -7.929 3.183 17.536 1.00 90.12 89 MET A C 1
ATOM 717 O O . MET A 1 89 ? -7.546 2.048 17.827 1.00 90.12 89 MET A O 1
ATOM 721 N N . LYS A 1 90 ? -7.287 4.282 17.953 1.00 94.12 90 LYS A N 1
ATOM 722 C CA . LYS A 1 90 ? -5.995 4.216 18.636 1.00 94.12 90 LYS A CA 1
ATOM 723 C C . LYS A 1 90 ? -6.042 3.305 19.869 1.00 94.12 90 LYS A C 1
ATOM 725 O O . LYS A 1 90 ? -6.923 3.426 20.717 1.00 94.12 90 LYS A O 1
ATOM 730 N N . GLY A 1 91 ? -5.088 2.379 19.951 1.00 92.31 91 GLY A N 1
ATOM 731 C CA . GLY A 1 91 ? -4.946 1.407 21.038 1.00 92.31 91 GLY A CA 1
ATOM 732 C C . GLY A 1 91 ? -5.910 0.214 20.997 1.00 92.31 91 GLY A C 1
ATOM 733 O O . GLY A 1 91 ? -5.813 -0.653 21.862 1.00 92.31 91 GLY A O 1
ATOM 734 N N . LYS A 1 92 ? -6.825 0.130 20.020 1.00 91.81 92 LYS A N 1
ATOM 735 C CA . LYS A 1 92 ? -7.747 -1.009 19.872 1.00 91.81 92 LYS A CA 1
ATOM 736 C C . LYS A 1 92 ? -7.101 -2.147 19.085 1.00 91.81 92 LYS A C 1
ATOM 738 O O . LYS A 1 92 ? -6.256 -1.907 18.225 1.00 91.81 92 LYS A O 1
ATOM 743 N N . SER A 1 93 ? -7.532 -3.382 19.327 1.00 93.50 93 SER A N 1
ATOM 744 C CA . SER A 1 93 ? -7.181 -4.520 18.470 1.00 93.50 93 SER A CA 1
ATOM 745 C C . SER A 1 93 ? -7.863 -4.372 17.106 1.00 93.50 93 SER A C 1
ATOM 747 O O . SER A 1 93 ? -9.057 -4.071 17.035 1.00 93.50 93 SER A O 1
ATOM 749 N N . ILE A 1 94 ? -7.111 -4.566 16.025 1.00 94.50 94 ILE A N 1
ATOM 750 C CA . ILE A 1 94 ? -7.577 -4.385 14.647 1.00 94.50 94 ILE A CA 1
ATOM 751 C C . ILE A 1 94 ? -7.458 -5.712 13.906 1.00 94.50 94 ILE A C 1
ATOM 753 O O . ILE A 1 94 ? -6.396 -6.329 13.900 1.00 94.50 94 ILE A O 1
ATOM 757 N N . LEU A 1 95 ? -8.534 -6.114 13.229 1.00 95.38 95 LEU A N 1
ATOM 758 C CA . LEU A 1 95 ? -8.520 -7.210 12.267 1.00 95.38 95 LEU A CA 1
ATOM 759 C C . LEU A 1 95 ? -8.712 -6.639 10.861 1.00 95.38 95 LEU A C 1
ATOM 761 O O . LEU A 1 95 ? -9.788 -6.144 10.526 1.00 95.38 95 LEU A O 1
ATOM 765 N N . LEU A 1 96 ? -7.668 -6.706 10.042 1.00 95.44 96 LEU A N 1
ATOM 766 C CA . LEU A 1 96 ? -7.736 -6.406 8.616 1.00 95.44 96 LEU A CA 1
ATOM 767 C C . LEU A 1 96 ? -8.336 -7.603 7.879 1.00 95.44 96 LEU A C 1
ATOM 769 O O . L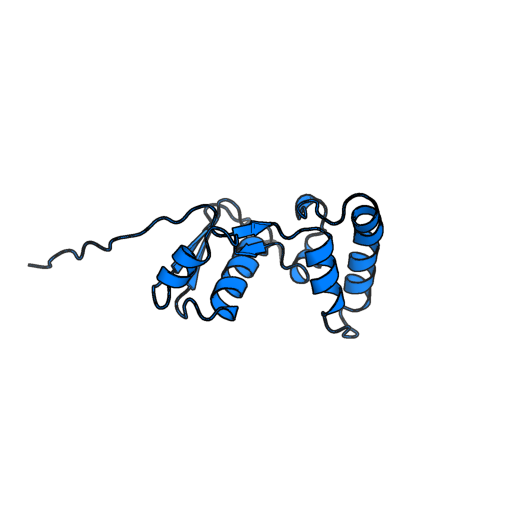EU A 1 96 ? -7.941 -8.742 8.116 1.00 95.44 96 LEU A O 1
ATOM 773 N N . VAL A 1 97 ? -9.276 -7.348 6.974 1.00 92.75 97 VAL A N 1
ATOM 774 C CA . VAL A 1 97 ? -10.001 -8.396 6.246 1.00 92.75 97 VAL A CA 1
ATOM 775 C C . VAL A 1 97 ? -9.867 -8.145 4.749 1.00 92.75 97 VAL A C 1
ATOM 777 O O . VAL A 1 97 ? -10.123 -7.033 4.291 1.00 92.75 97 VAL A O 1
ATOM 780 N N . ASP A 1 98 ? -9.473 -9.172 3.998 1.00 91.62 98 ASP A N 1
ATOM 781 C CA . ASP A 1 98 ? -9.393 -9.149 2.531 1.00 91.62 98 ASP A CA 1
ATOM 782 C C . ASP A 1 98 ? -10.067 -10.396 1.935 1.00 91.62 98 ASP A C 1
ATOM 784 O O . ASP A 1 98 ? -10.186 -11.433 2.595 1.00 91.62 98 ASP A O 1
ATOM 788 N N . ASP A 1 99 ? -10.504 -10.331 0.682 1.00 91.88 99 ASP A N 1
ATOM 789 C CA . ASP A 1 99 ? -11.164 -11.457 0.014 1.00 91.88 99 ASP A CA 1
ATOM 790 C C . ASP A 1 99 ? -10.158 -12.432 -0.616 1.00 91.88 99 ASP A C 1
ATOM 792 O O . ASP A 1 99 ? -10.328 -13.648 -0.501 1.00 91.88 99 ASP A O 1
ATOM 796 N N . LEU A 1 100 ? -9.090 -11.916 -1.231 1.00 89.81 100 LEU A N 1
ATOM 797 C CA . LEU A 1 100 ? -8.119 -12.700 -1.988 1.00 89.81 100 LEU A CA 1
ATOM 798 C C . LEU A 1 100 ? -6.657 -12.299 -1.722 1.00 89.81 100 LEU A C 1
ATOM 800 O O . LEU A 1 100 ? -6.167 -11.242 -2.121 1.00 89.81 100 LEU A O 1
ATOM 804 N N . LEU A 1 101 ? -5.890 -13.243 -1.184 1.00 88.31 101 LEU A N 1
ATOM 805 C CA . LEU A 1 101 ? -4.469 -13.117 -0.911 1.00 88.31 101 LEU A CA 1
ATOM 806 C C . LEU A 1 101 ? -3.655 -13.569 -2.128 1.00 88.31 101 LEU A C 1
ATOM 808 O O . LEU A 1 101 ? -3.352 -14.751 -2.298 1.00 88.31 101 LEU A O 1
ATOM 812 N N . ALA A 1 102 ? -3.272 -12.606 -2.971 1.00 84.56 102 ALA A N 1
ATOM 813 C CA . ALA A 1 102 ? -2.345 -12.840 -4.081 1.00 84.56 102 ALA A CA 1
ATOM 814 C C . ALA A 1 102 ? -0.872 -12.803 -3.622 1.00 84.5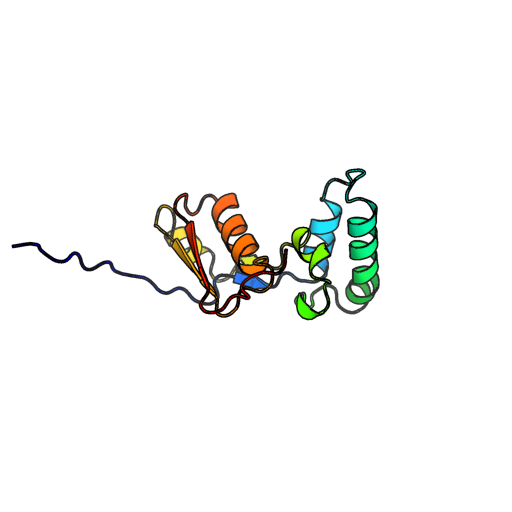6 102 ALA A C 1
ATOM 816 O O . ALA A 1 102 ? -0.249 -13.840 -3.427 1.00 84.56 102 ALA A O 1
ATOM 817 N N . SER A 1 103 ? -0.304 -11.605 -3.449 1.00 85.06 103 SER A N 1
ATOM 818 C CA . SER A 1 103 ? 1.053 -11.400 -2.909 1.00 85.06 103 SER A CA 1
ATOM 819 C C . SER A 1 103 ? 1.061 -10.922 -1.455 1.00 85.06 103 SER A C 1
ATOM 821 O O . SER A 1 103 ? 2.129 -10.773 -0.875 1.00 85.06 103 SER A O 1
ATOM 823 N N . GLY A 1 104 ? -0.105 -10.605 -0.885 1.00 88.50 104 GLY A N 1
ATOM 824 C CA . GLY A 1 104 ? -0.231 -9.975 0.435 1.00 88.50 104 GLY A CA 1
ATOM 825 C C . GLY A 1 104 ? 0.069 -8.474 0.479 1.00 88.50 104 GLY A C 1
ATOM 826 O O . GLY A 1 104 ? -0.190 -7.844 1.496 1.00 88.50 104 GLY A O 1
ATOM 827 N N . THR A 1 105 ? 0.531 -7.865 -0.621 1.00 90.88 105 THR A N 1
ATOM 828 C CA . THR A 1 105 ? 0.966 -6.455 -0.660 1.00 90.88 105 THR A CA 1
ATOM 829 C C . THR A 1 105 ? -0.092 -5.469 -0.153 1.00 90.88 105 THR A C 1
ATOM 831 O O . THR A 1 105 ? 0.259 -4.527 0.549 1.00 90.88 105 THR A O 1
ATOM 834 N N . THR A 1 106 ? -1.376 -5.675 -0.467 1.00 91.44 106 THR A N 1
ATOM 835 C CA . THR A 1 106 ? -2.472 -4.809 0.005 1.00 91.44 106 THR A CA 1
ATOM 836 C C . THR A 1 106 ? -2.586 -4.834 1.530 1.00 91.44 106 THR A C 1
ATOM 838 O O . THR A 1 106 ? -2.469 -3.787 2.165 1.00 91.44 106 THR A O 1
ATOM 841 N N . LEU A 1 107 ? -2.730 -6.025 2.123 1.00 93.75 107 LEU A N 1
ATOM 842 C CA . LEU A 1 107 ? -2.815 -6.209 3.574 1.00 93.75 107 LEU A CA 1
ATOM 843 C C . LEU A 1 107 ? -1.547 -5.736 4.290 1.00 93.75 107 LEU A C 1
ATOM 845 O O . LEU A 1 107 ? -1.642 -5.031 5.290 1.00 93.75 107 LEU A O 1
ATOM 849 N N . THR A 1 108 ? -0.360 -6.045 3.759 1.00 94.19 108 THR A N 1
ATOM 850 C CA . THR A 1 108 ? 0.909 -5.555 4.318 1.00 94.19 108 THR A CA 1
ATOM 851 C C . THR A 1 108 ? 0.999 -4.030 4.258 1.00 94.19 108 THR A C 1
ATOM 853 O O . THR A 1 108 ? 1.469 -3.408 5.206 1.00 94.19 108 THR A O 1
ATOM 856 N N . SER A 1 109 ? 0.521 -3.401 3.180 1.00 95.25 109 SER A N 1
ATOM 857 C CA . SER A 1 109 ? 0.484 -1.940 3.071 1.00 95.25 109 SER A CA 1
ATOM 858 C C . SER A 1 109 ? -0.479 -1.321 4.084 1.00 95.25 109 SER A C 1
ATOM 860 O O . SER A 1 109 ? -0.127 -0.321 4.699 1.00 95.25 109 SER A O 1
ATOM 862 N N . ALA A 1 110 ? -1.664 -1.906 4.279 1.00 95.75 110 ALA A N 1
ATOM 863 C CA . ALA A 1 110 ? -2.632 -1.457 5.280 1.00 95.75 110 ALA A CA 1
ATOM 864 C C . ALA A 1 110 ? -2.078 -1.595 6.708 1.00 95.75 110 ALA A C 1
ATOM 866 O O . ALA A 1 110 ? -2.137 -0.646 7.488 1.00 95.75 110 ALA A O 1
ATOM 867 N N . TYR A 1 111 ? -1.476 -2.747 7.018 1.00 96.44 111 TYR A N 1
ATOM 868 C CA . TYR A 1 111 ? -0.799 -3.001 8.289 1.00 96.44 111 TYR A CA 1
ATOM 869 C C . TYR A 1 111 ? 0.293 -1.959 8.557 1.00 96.44 111 TYR A C 1
ATOM 871 O O . TYR A 1 111 ? 0.291 -1.323 9.608 1.00 96.44 111 TYR A O 1
ATOM 879 N N . ASN A 1 112 ? 1.189 -1.736 7.589 1.00 95.25 112 ASN A N 1
ATOM 880 C CA . ASN A 1 112 ? 2.295 -0.794 7.746 1.00 95.25 112 ASN A CA 1
ATOM 881 C C . ASN A 1 112 ? 1.800 0.638 7.951 1.00 95.25 112 ASN A C 1
ATOM 883 O O . ASN A 1 112 ? 2.341 1.321 8.806 1.00 95.25 112 ASN A O 1
ATOM 887 N N . LEU A 1 113 ? 0.753 1.078 7.244 1.00 96.06 113 LEU A N 1
ATOM 888 C CA . LEU A 1 113 ? 0.177 2.414 7.447 1.00 96.06 113 LEU A CA 1
ATOM 889 C C . LEU A 1 113 ? -0.312 2.612 8.885 1.00 96.06 113 LEU A C 1
ATOM 891 O O . LEU A 1 113 ? 0.036 3.597 9.527 1.00 96.06 113 LEU A O 1
ATOM 895 N N . LEU A 1 114 ? -1.093 1.663 9.404 1.00 96.19 114 LEU A N 1
ATOM 896 C CA . LEU A 1 114 ? -1.613 1.741 10.771 1.00 96.19 114 LEU A CA 1
ATOM 897 C C . LEU A 1 114 ? -0.492 1.661 11.814 1.00 96.19 114 LEU A C 1
ATOM 899 O O . LEU A 1 114 ? -0.573 2.318 12.852 1.00 96.19 114 LEU A O 1
ATOM 903 N N . LYS A 1 115 ? 0.555 0.879 11.530 1.00 96.06 115 LYS A N 1
ATOM 904 C CA . LYS A 1 115 ? 1.719 0.726 12.402 1.00 96.06 115 LYS A CA 1
ATOM 905 C C . LYS A 1 115 ? 2.597 1.978 12.428 1.00 96.06 115 LYS A C 1
ATOM 907 O O . LYS A 1 115 ? 2.948 2.443 13.503 1.00 96.06 115 LYS A O 1
ATOM 912 N N . GLU A 1 116 ? 2.920 2.530 11.259 1.00 94.81 116 GLU A N 1
ATOM 913 C CA . GLU A 1 116 ? 3.728 3.748 11.092 1.00 94.81 116 GLU A CA 1
ATOM 914 C C . GLU A 1 116 ? 3.028 4.980 11.690 1.00 94.81 116 GLU A C 1
ATOM 916 O O . GLU A 1 116 ? 3.691 5.892 12.170 1.00 94.81 116 GLU A O 1
ATOM 921 N N . MET A 1 117 ? 1.692 4.987 11.716 1.00 95.25 117 MET A N 1
ATOM 922 C CA . MET A 1 117 ? 0.880 6.013 12.382 1.00 95.25 117 MET A CA 1
ATOM 923 C C . MET A 1 117 ? 0.658 5.763 13.884 1.00 95.25 117 MET A C 1
ATOM 925 O O . MET A 1 117 ? -0.087 6.513 14.516 1.00 95.25 117 MET A O 1
ATOM 929 N N . GLU A 1 118 ? 1.246 4.706 14.452 1.00 96.56 118 GLU A N 1
ATOM 930 C CA . GLU A 1 118 ? 1.083 4.320 15.861 1.00 96.56 118 GLU A CA 1
ATOM 931 C C . GLU A 1 118 ? -0.393 4.155 16.281 1.00 96.56 118 GLU A C 1
ATOM 933 O O . GLU A 1 118 ? -0.791 4.499 17.401 1.00 96.56 118 GLU A O 1
ATOM 938 N N . ILE A 1 119 ? -1.239 3.650 15.373 1.00 95.62 119 ILE A N 1
ATOM 939 C CA . ILE A 1 119 ? -2.665 3.434 15.653 1.00 95.62 119 ILE A CA 1
ATOM 940 C C . ILE A 1 119 ? -2.841 2.244 16.591 1.00 95.62 119 ILE A C 1
ATOM 942 O O . ILE A 1 119 ? -3.579 2.334 17.568 1.00 95.62 119 ILE A O 1
ATOM 946 N N . SER A 1 120 ? -2.174 1.122 16.329 1.00 94.75 120 SER A N 1
ATOM 947 C CA . SER A 1 120 ? -2.280 -0.055 17.189 1.00 94.75 120 SER A CA 1
ATOM 948 C C . SER A 1 120 ? -1.051 -0.949 17.110 1.00 94.75 120 SER A C 1
ATOM 950 O O . SER A 1 120 ? -0.456 -1.142 16.051 1.00 94.75 120 SER A O 1
ATOM 952 N N . GLU A 1 121 ? -0.718 -1.550 18.250 1.00 94.38 121 GLU A N 1
ATOM 953 C CA . GLU A 1 121 ? 0.271 -2.622 18.353 1.00 94.38 121 GLU A CA 1
ATOM 954 C C . GLU A 1 121 ? -0.331 -4.005 18.061 1.00 94.38 121 GLU A C 1
ATOM 956 O O . GLU A 1 121 ? 0.406 -4.949 17.789 1.00 94.38 121 GLU A O 1
ATOM 961 N N . GLN A 1 122 ? -1.661 -4.126 18.098 1.00 95.19 122 GLN A N 1
ATOM 962 C CA . GLN A 1 122 ? -2.400 -5.379 17.955 1.00 95.19 122 GLN A CA 1
ATOM 963 C C . GLN A 1 122 ? -3.172 -5.372 16.637 1.00 95.19 122 GLN A C 1
ATOM 965 O O . GLN A 1 122 ? -4.364 -5.065 16.602 1.00 95.19 122 GLN A O 1
ATOM 970 N N . ILE A 1 123 ? -2.474 -5.671 15.543 1.00 96.19 123 ILE A N 1
ATOM 971 C CA . ILE A 1 123 ? -3.058 -5.724 14.202 1.00 96.19 123 ILE A CA 1
ATOM 972 C C . ILE A 1 123 ? -2.880 -7.135 13.652 1.00 96.19 123 ILE A C 1
ATOM 974 O O . ILE A 1 123 ? -1.759 -7.591 13.430 1.00 96.19 123 ILE A O 1
ATOM 978 N N . GLU A 1 124 ? -3.996 -7.803 13.398 1.00 95.56 124 GLU A N 1
ATOM 979 C CA . GLU A 1 124 ? -4.056 -9.090 12.715 1.00 95.56 124 GLU A CA 1
ATOM 980 C C . GLU A 1 124 ? -4.662 -8.912 11.324 1.00 95.56 124 GLU A C 1
ATOM 982 O O . GLU A 1 124 ? -5.341 -7.924 11.038 1.00 95.56 124 GLU A O 1
ATOM 987 N N . ALA A 1 125 ? -4.412 -9.869 10.436 1.00 94.19 125 ALA A N 1
ATOM 988 C CA . ALA A 1 125 ? -4.989 -9.874 9.102 1.00 94.19 125 ALA A CA 1
ATOM 989 C C . ALA A 1 125 ? -5.523 -11.263 8.764 1.00 94.19 125 ALA A C 1
ATOM 991 O O . ALA A 1 125 ? -4.840 -12.266 8.970 1.00 94.19 125 ALA A O 1
ATOM 992 N N . ILE A 1 126 ? -6.724 -11.307 8.200 1.00 93.44 126 ILE A N 1
ATOM 993 C CA . ILE A 1 126 ? -7.334 -12.513 7.658 1.00 93.44 126 ILE A CA 1
ATOM 994 C C . ILE A 1 126 ? -7.676 -12.288 6.192 1.00 93.44 126 ILE A C 1
ATOM 996 O O . ILE A 1 126 ? -8.066 -11.197 5.774 1.00 93.44 126 ILE A O 1
ATOM 1000 N N . CYS A 1 127 ? -7.532 -13.344 5.406 1.00 93.12 127 CYS A N 1
ATOM 1001 C CA . CYS A 1 127 ? -7.997 -13.353 4.038 1.00 93.12 127 CYS A CA 1
ATOM 1002 C C . CYS A 1 127 ? -8.837 -14.599 3.780 1.00 93.12 127 CYS A C 1
ATOM 1004 O O . CYS A 1 127 ? -8.472 -15.684 4.234 1.00 93.12 127 CYS A O 1
ATOM 1006 N N . LEU A 1 128 ? -9.956 -14.434 3.073 1.00 92.62 128 LEU A N 1
ATOM 1007 C CA . LEU A 1 128 ? -10.878 -15.534 2.799 1.00 92.62 128 LEU A CA 1
ATOM 1008 C C . LEU A 1 128 ? -10.248 -16.587 1.880 1.00 92.62 128 LEU A C 1
ATOM 1010 O O . LEU A 1 128 ? -10.356 -17.783 2.143 1.00 92.62 128 LEU A O 1
ATOM 1014 N N . LEU A 1 129 ? -9.597 -16.146 0.803 1.00 91.44 129 LEU A N 1
ATOM 1015 C CA . LEU A 1 129 ? -9.011 -17.017 -0.209 1.00 91.44 129 LEU A CA 1
ATOM 1016 C C . LEU A 1 129 ? -7.520 -16.737 -0.346 1.00 91.44 129 LEU A C 1
ATOM 1018 O O . LEU A 1 129 ? -7.096 -15.598 -0.471 1.00 91.44 129 LEU A O 1
ATOM 1022 N N . GLY A 1 130 ? -6.709 -17.783 -0.411 1.00 85.25 130 GLY A N 1
ATOM 1023 C CA . GLY A 1 130 ? -5.287 -17.671 -0.714 1.00 85.25 130 GLY A CA 1
ATOM 1024 C C . GLY A 1 130 ? -4.831 -18.878 -1.512 1.00 85.25 130 GLY A C 1
ATOM 1025 O O . GLY A 1 130 ? -5.357 -19.980 -1.349 1.00 85.25 130 GLY A O 1
ATOM 1026 N N . LYS A 1 131 ? -3.851 -18.692 -2.396 1.00 81.25 131 LYS A N 1
ATOM 1027 C CA . LYS A 1 131 ? -3.247 -19.828 -3.094 1.00 81.25 131 LYS A CA 1
ATOM 1028 C C . LYS A 1 131 ? -2.324 -20.567 -2.120 1.00 81.25 131 LYS A C 1
ATOM 1030 O O . LYS A 1 131 ? -1.348 -19.985 -1.649 1.00 81.25 131 LYS A O 1
ATOM 1035 N N . LEU A 1 132 ? -2.588 -21.850 -1.855 1.00 68.94 132 LEU A N 1
ATOM 1036 C CA . LEU A 1 132 ? -1.586 -22.721 -1.233 1.00 68.94 132 LEU A CA 1
ATOM 1037 C C . LEU A 1 132 ? -0.370 -22.796 -2.169 1.00 68.94 132 LEU A C 1
ATOM 1039 O O . LEU A 1 132 ? -0.516 -23.039 -3.366 1.00 68.94 132 LEU A O 1
ATOM 1043 N N . GLY A 1 133 ? 0.807 -22.471 -1.634 1.00 62.47 133 GLY A N 1
ATOM 1044 C CA . GLY A 1 133 ? 1.949 -22.012 -2.420 1.00 62.47 133 GLY A CA 1
ATOM 1045 C C . GLY A 1 133 ? 2.480 -22.963 -3.498 1.00 62.47 133 GLY A C 1
ATOM 1046 O O . GLY A 1 133 ? 2.313 -24.175 -3.453 1.00 62.47 133 GLY A O 1
ATOM 1047 N N . SER A 1 134 ? 3.238 -22.371 -4.416 1.00 47.94 134 SER A N 1
ATOM 1048 C CA . SER A 1 134 ? 4.453 -22.970 -4.972 1.00 47.94 134 SER A CA 1
ATOM 1049 C C . SER A 1 134 ? 5.558 -21.940 -4.727 1.00 47.94 134 SER A C 1
ATOM 1051 O O . SER A 1 134 ? 5.640 -20.955 -5.464 1.00 47.94 134 SER A O 1
ATOM 1053 N N . LYS A 1 135 ? 6.283 -22.081 -3.611 1.00 45.59 135 LYS A N 1
ATOM 1054 C CA . LYS A 1 135 ? 7.556 -21.371 -3.429 1.00 45.59 135 LYS A CA 1
ATOM 1055 C C . LYS A 1 135 ? 8.577 -21.929 -4.409 1.00 45.59 135 LYS A C 1
ATOM 1057 O O . LYS A 1 135 ? 8.528 -23.158 -4.631 1.00 45.59 135 LYS A O 1
#

Foldseek 3Di:
DDDDDDDPDDDDPPQKDWAFLLVQLVLLVPDDCDVVCVVVSVVVNVVSPVVCVVPRRDGDDCPPPDLVSLVSTLGIDGDPVCVVVLQVLAAPAEEAEEAEDDNCNPVVSVVVNSVVVNRYPHYHYDYNDYDPDDD

Radius of gyration: 17.56 Å; chains: 1; bounding box: 45×35×55 Å